Protein AF-A0A357SYZ5-F1 (afdb_monomer)

Mean predicted aligned error: 10.83 Å

Solvent-accessible surface area (backbone atoms only — not comparable to full-atom values): 8605 Å² total; per-residue (Å²): 135,82,83,77,79,83,74,80,89,76,80,76,82,65,54,80,89,71,70,80,69,62,92,92,63,81,88,82,85,63,63,69,60,53,53,48,53,53,52,52,49,72,77,54,48,68,69,56,53,54,51,53,51,47,51,51,46,18,67,75,66,75,42,87,67,49,76,65,53,52,62,75,73,47,91,68,68,57,78,77,68,46,72,77,20,68,69,54,52,33,54,78,68,75,65,57,52,78,69,57,58,69,29,62,96,38,73,59,42,56,49,52,45,51,58,74,66,56,76,82,84,49,82,62,57,60,61,52,66,74,71,109

Structure (mmCIF, N/CA/C/O backbone):
data_AF-A0A357SYZ5-F1
#
_entry.id   AF-A0A357SYZ5-F1
#
loop_
_atom_site.group_PDB
_atom_site.id
_atom_site.type_symbol
_atom_site.label_atom_id
_atom_site.label_alt_id
_atom_site.label_comp_id
_atom_site.label_asym_id
_atom_site.label_entity_id
_atom_site.label_seq_id
_atom_site.pdbx_PDB_ins_code
_atom_site.Cartn_x
_atom_site.Cartn_y
_atom_site.Cartn_z
_atom_site.occupancy
_atom_site.B_iso_or_equiv
_atom_site.auth_seq_id
_atom_site.auth_comp_id
_atom_site.auth_asym_id
_atom_site.auth_atom_id
_atom_site.pdbx_PDB_model_num
ATOM 1 N N . MET A 1 1 ? -20.069 22.533 7.221 1.00 33.59 1 MET A N 1
ATOM 2 C CA . MET A 1 1 ? -19.462 22.675 8.561 1.00 33.59 1 MET A CA 1
ATOM 3 C C . MET A 1 1 ? -18.550 21.477 8.718 1.00 33.59 1 MET A C 1
ATOM 5 O O . MET A 1 1 ? -19.037 20.359 8.658 1.00 33.59 1 MET A O 1
ATOM 9 N N . SER A 1 2 ? -17.243 21.726 8.653 1.00 38.12 2 SER A N 1
ATOM 10 C CA . SER A 1 2 ? -16.214 20.711 8.414 1.00 38.12 2 SER A CA 1
ATOM 11 C C . SER A 1 2 ? -16.095 19.785 9.621 1.00 38.12 2 SER A C 1
ATOM 13 O O . SER A 1 2 ? -15.900 20.273 10.728 1.00 38.12 2 SER A O 1
ATOM 15 N N . GLY A 1 3 ? -16.223 18.474 9.405 1.00 43.16 3 GLY A N 1
ATOM 16 C CA . GLY A 1 3 ? -15.895 17.473 10.415 1.00 43.16 3 GLY A CA 1
ATOM 17 C C . GLY A 1 3 ? -14.388 17.481 10.643 1.00 43.16 3 GLY A C 1
ATOM 18 O O . GLY A 1 3 ? -13.617 17.188 9.727 1.00 43.16 3 GLY A O 1
ATOM 19 N N . GLU A 1 4 ? -13.971 17.899 11.831 1.00 42.12 4 GLU A N 1
ATOM 20 C CA . GLU A 1 4 ? -12.583 17.807 12.270 1.00 42.12 4 GLU A CA 1
ATOM 21 C C . GLU A 1 4 ? -12.174 16.332 12.389 1.00 42.12 4 GLU A C 1
ATOM 23 O O . GLU A 1 4 ? -12.966 15.469 12.771 1.00 42.12 4 GLU A O 1
ATOM 28 N N . ARG A 1 5 ? -10.933 16.032 11.992 1.00 42.09 5 ARG A N 1
ATOM 29 C CA . ARG A 1 5 ? -10.371 14.676 12.014 1.00 42.09 5 ARG A CA 1
ATOM 30 C C . ARG A 1 5 ? -10.148 14.246 13.467 1.00 42.09 5 ARG A C 1
ATOM 32 O O . ARG A 1 5 ? -9.511 15.010 14.19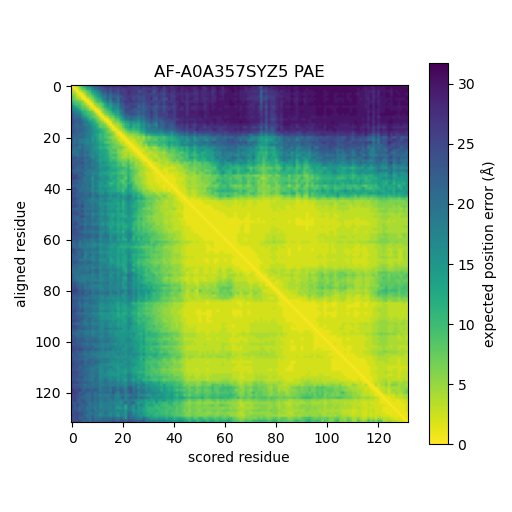0 1.00 42.09 5 ARG A O 1
ATOM 39 N N . PRO A 1 6 ? -10.566 13.042 13.892 1.00 43.75 6 PRO A N 1
ATOM 40 C CA . PRO A 1 6 ? -10.199 12.556 15.209 1.00 43.75 6 PRO A CA 1
ATOM 41 C C . PRO A 1 6 ? -8.691 12.282 15.251 1.00 43.75 6 PRO A C 1
ATOM 43 O O . PRO A 1 6 ? -8.136 11.559 14.418 1.00 43.75 6 PRO A O 1
ATOM 46 N N . GLU A 1 7 ? -8.044 12.936 16.211 1.00 40.41 7 GLU A N 1
ATOM 47 C CA . GLU A 1 7 ? -6.645 12.779 16.591 1.00 40.41 7 GLU A CA 1
ATOM 48 C C . GLU A 1 7 ? -6.304 11.298 16.819 1.00 40.41 7 GLU A C 1
ATOM 50 O O . GLU A 1 7 ? -7.118 10.497 17.278 1.00 40.41 7 GLU A O 1
ATOM 55 N N . LYS A 1 8 ? -5.071 10.932 16.472 1.00 36.88 8 LYS A N 1
ATOM 56 C CA . LYS A 1 8 ? -4.543 9.568 16.536 1.00 36.88 8 LYS A CA 1
ATOM 57 C C . LYS A 1 8 ? -4.720 8.971 17.937 1.00 36.88 8 LYS A C 1
ATOM 59 O O . LYS A 1 8 ? -4.223 9.529 18.911 1.00 36.88 8 LYS A O 1
ATOM 64 N N . TYR A 1 9 ? -5.329 7.788 18.015 1.00 47.50 9 TYR A N 1
ATOM 65 C CA . TYR A 1 9 ? -5.371 6.952 19.219 1.00 47.50 9 TYR A CA 1
ATOM 66 C C . TYR A 1 9 ? -3.998 6.323 19.488 1.00 47.50 9 TYR A C 1
ATOM 68 O O . TYR A 1 9 ? -3.803 5.118 19.353 1.00 47.50 9 TYR A O 1
ATOM 76 N N . GLU A 1 10 ? -3.011 7.146 19.823 1.00 40.44 10 GLU A N 1
ATOM 77 C CA . GLU A 1 10 ? -1.715 6.673 20.290 1.00 40.44 10 GLU A CA 1
ATOM 78 C C . GLU A 1 10 ? -1.776 6.604 21.823 1.00 40.44 10 GLU A C 1
ATOM 80 O O . GLU A 1 10 ? -1.805 7.614 22.523 1.00 40.44 10 GLU A O 1
ATOM 85 N N . THR A 1 11 ? -1.837 5.371 22.341 1.00 46.34 11 THR A N 1
ATOM 86 C CA . THR A 1 11 ? -1.737 4.995 23.767 1.00 46.34 11 THR A CA 1
ATOM 87 C C . THR A 1 11 ? -2.821 5.541 24.713 1.00 46.34 11 THR A C 1
ATOM 89 O O . THR A 1 11 ? -2.557 6.340 25.606 1.00 46.34 11 THR A O 1
ATOM 92 N N . LEU A 1 12 ? -4.042 5.004 24.605 1.00 49.28 12 LEU A N 1
ATOM 93 C CA . LEU A 1 12 ? -5.071 5.076 25.657 1.00 49.28 12 LEU A CA 1
ATOM 94 C C . LEU A 1 12 ? -5.243 3.716 26.363 1.00 49.28 12 LEU A C 1
ATOM 96 O O . LEU A 1 12 ? -6.347 3.250 26.600 1.00 49.28 12 LEU A O 1
ATOM 100 N N . GLU A 1 13 ? -4.134 3.094 26.770 1.00 45.94 13 GLU A N 1
ATOM 101 C CA . GLU A 1 13 ? -4.144 2.137 27.895 1.00 45.94 13 GLU A CA 1
ATOM 102 C C . GLU A 1 13 ? -4.120 2.868 29.251 1.00 45.94 13 GLU A C 1
ATOM 104 O O . GLU A 1 13 ? -3.879 2.283 30.308 1.00 45.94 13 GLU A O 1
ATOM 109 N N . ARG A 1 14 ? -4.401 4.177 29.253 1.00 46.06 14 ARG A N 1
ATOM 110 C CA . ARG A 1 14 ? -4.845 4.875 30.453 1.00 46.06 14 ARG A CA 1
ATOM 111 C C . ARG A 1 14 ? -6.230 4.329 30.778 1.00 46.06 14 ARG A C 1
ATOM 113 O O . ARG A 1 14 ? -7.215 4.750 30.185 1.00 46.06 14 ARG A O 1
ATOM 120 N N . ARG A 1 15 ? -6.234 3.293 31.621 1.00 50.44 15 ARG A N 1
ATOM 121 C CA . ARG A 1 15 ? -7.378 2.654 32.278 1.00 50.44 15 ARG A CA 1
ATOM 122 C C . ARG A 1 15 ? -8.690 3.389 31.992 1.00 50.44 15 ARG A C 1
ATOM 124 O O . ARG A 1 15 ? -8.981 4.393 32.629 1.00 50.44 15 ARG A O 1
ATOM 131 N N . LEU A 1 16 ? -9.495 2.857 31.070 1.00 53.97 16 LEU A N 1
ATOM 132 C CA . LEU A 1 16 ? -10.854 3.337 30.761 1.00 53.97 16 LEU A CA 1
ATOM 133 C C . LEU A 1 16 ? -11.730 3.534 32.018 1.00 53.97 16 LEU A C 1
ATOM 135 O O . LEU A 1 16 ? -12.719 4.255 31.970 1.00 53.97 16 LEU A O 1
ATOM 139 N N . SER A 1 17 ? -11.346 2.929 33.147 1.00 55.09 17 SER A N 1
ATOM 140 C CA . SER A 1 17 ? -11.939 3.125 34.470 1.00 55.09 17 SER A CA 1
ATOM 141 C C . SER A 1 17 ? -11.669 4.489 35.129 1.00 55.09 17 SER A C 1
ATOM 143 O O . SER A 1 17 ? -12.244 4.740 36.179 1.00 55.09 17 SER A O 1
ATOM 145 N N . GLU A 1 18 ? -10.792 5.339 34.584 1.00 54.84 18 GLU A N 1
ATOM 146 C CA . GLU A 1 18 ? -10.437 6.665 35.138 1.00 54.84 18 GLU A CA 1
ATOM 147 C C . GLU A 1 18 ? -11.043 7.843 34.349 1.00 54.84 18 GLU A C 1
ATOM 149 O O . GLU A 1 18 ? -10.785 9.002 34.668 1.00 54.84 18 GLU A O 1
ATOM 154 N N . LEU A 1 19 ? -11.854 7.578 33.317 1.00 66.25 19 LEU A N 1
ATOM 155 C CA . LEU A 1 19 ? -12.631 8.617 32.636 1.00 66.25 19 LEU A CA 1
ATOM 156 C C . LEU A 1 19 ? -13.810 9.036 33.524 1.00 66.25 19 LEU A C 1
ATOM 158 O O . LEU A 1 19 ? -14.864 8.402 33.521 1.00 66.25 19 LEU A O 1
ATOM 162 N N . GLU A 1 20 ? -13.628 10.112 34.288 1.00 69.81 20 GLU A N 1
ATOM 163 C CA . GLU A 1 20 ? -14.736 10.804 34.943 1.00 69.81 20 GLU A CA 1
ATOM 164 C C . GLU A 1 20 ? -15.554 11.551 33.881 1.00 69.81 20 GLU A C 1
ATOM 166 O O . GLU A 1 20 ? -15.085 12.498 33.245 1.00 69.81 20 GLU A O 1
ATOM 171 N N . TYR A 1 21 ? -16.782 11.086 33.653 1.00 72.25 21 TYR A N 1
ATOM 172 C CA . TYR A 1 21 ? -17.732 11.768 32.779 1.00 72.25 21 TYR A CA 1
ATOM 173 C C . TYR A 1 21 ? -18.269 13.032 33.474 1.00 72.25 21 TYR A C 1
ATOM 175 O O . TYR A 1 21 ? -18.400 13.036 34.700 1.00 72.25 21 TYR A O 1
ATOM 183 N N . PRO A 1 22 ? -18.609 14.099 32.724 1.00 84.12 22 PRO A N 1
ATOM 184 C CA . PRO A 1 22 ? -19.204 15.303 33.299 1.00 84.12 22 PRO A CA 1
ATOM 185 C C . PRO A 1 22 ? -20.446 14.995 34.146 1.00 84.12 22 PRO A C 1
ATOM 187 O O . PRO A 1 22 ? -21.193 14.062 33.840 1.00 84.12 22 PRO A O 1
ATOM 190 N N . GLU A 1 23 ? -20.708 15.806 35.175 1.00 76.69 23 GLU A N 1
ATOM 191 C CA . GLU A 1 23 ? -21.896 15.637 36.019 1.00 76.69 23 GLU A CA 1
ATOM 192 C C . GLU A 1 23 ? -23.187 15.632 35.181 1.00 76.69 23 GLU A C 1
ATOM 194 O O . GLU A 1 23 ? -23.412 16.497 34.334 1.00 76.69 23 GLU A O 1
ATOM 199 N N . GLY A 1 24 ? -24.036 14.626 35.412 1.00 81.94 24 GLY A N 1
ATOM 200 C CA . GLY A 1 24 ? -25.279 14.418 34.661 1.00 81.94 24 GLY A CA 1
ATOM 201 C C . GLY A 1 24 ? -25.119 13.675 33.328 1.00 81.94 24 GLY A C 1
ATOM 202 O O . GLY A 1 24 ? -26.122 13.413 32.665 1.00 81.94 24 GLY A O 1
ATOM 203 N N . CYS A 1 25 ? -23.901 13.295 32.931 1.00 83.38 25 CYS A N 1
ATOM 204 C CA . CYS A 1 25 ? -23.672 12.445 31.766 1.00 83.38 25 CYS A CA 1
ATOM 205 C C . CYS A 1 25 ? -23.854 10.964 32.134 1.00 83.38 25 CYS A C 1
ATOM 207 O O . CYS A 1 25 ? -23.280 10.477 33.107 1.00 83.38 25 CYS A O 1
ATOM 209 N N . GLN A 1 26 ? -24.647 10.236 31.346 1.00 77.88 26 GLN A N 1
ATOM 210 C CA . GLN A 1 26 ? -24.861 8.802 31.516 1.00 77.88 26 GLN A CA 1
ATOM 211 C C . GLN A 1 26 ? -24.466 8.084 30.227 1.00 77.88 26 GLN A C 1
ATOM 213 O O . GLN A 1 26 ? -24.942 8.436 29.148 1.00 77.88 26 GLN A O 1
ATOM 218 N N . VAL A 1 27 ? -23.594 7.084 30.339 1.00 76.75 27 VAL A N 1
ATOM 219 C CA . VAL A 1 27 ? -23.134 6.287 29.198 1.00 76.75 27 VAL A CA 1
ATOM 220 C C . VAL A 1 27 ? -23.879 4.963 29.185 1.00 76.75 27 VAL A C 1
ATOM 222 O O . VAL A 1 27 ? -23.839 4.211 30.157 1.00 76.75 27 VAL A O 1
ATOM 225 N N . HIS A 1 28 ? -24.540 4.680 28.067 1.00 79.25 28 HIS A N 1
ATOM 226 C CA . HIS A 1 28 ? -25.199 3.405 27.808 1.00 79.25 28 HIS A CA 1
ATOM 227 C C . HIS A 1 28 ? -24.446 2.696 26.687 1.00 79.25 28 HIS A C 1
ATOM 229 O O . HIS A 1 28 ? -24.365 3.212 25.574 1.00 79.25 28 HIS A O 1
ATOM 235 N N . PHE A 1 29 ? -23.877 1.531 26.987 1.00 75.62 29 PHE A N 1
ATOM 236 C CA . PHE A 1 29 ? -23.238 0.686 25.983 1.00 75.62 29 PHE A CA 1
ATOM 237 C C . PHE A 1 29 ? -24.255 -0.323 25.457 1.00 75.62 29 PHE A C 1
ATOM 239 O O . PHE A 1 29 ? -24.730 -1.177 26.204 1.00 75.62 29 PHE A O 1
ATOM 246 N N . ASP A 1 30 ? -24.585 -0.221 24.172 1.00 82.50 30 ASP A N 1
ATOM 247 C CA . ASP A 1 30 ? -25.392 -1.223 23.484 1.00 82.50 30 ASP A CA 1
ATOM 248 C C . ASP A 1 30 ? -24.476 -2.313 22.914 1.00 82.50 30 ASP A C 1
ATOM 250 O O . ASP A 1 30 ? -23.766 -2.115 21.925 1.00 82.50 30 ASP A O 1
ATOM 254 N N . PHE A 1 31 ? -24.478 -3.476 23.561 1.00 82.44 31 PHE A N 1
ATOM 255 C CA . PHE A 1 31 ? -23.671 -4.614 23.128 1.00 82.44 31 PHE A CA 1
ATOM 256 C C . PHE A 1 31 ? -24.189 -5.254 21.830 1.00 82.44 31 PHE A C 1
ATOM 258 O O . PHE A 1 31 ? -23.387 -5.792 21.074 1.00 82.44 31 PHE A O 1
ATOM 265 N N . GLN A 1 32 ? -25.483 -5.130 21.507 1.00 82.56 32 GLN A N 1
ATOM 266 C CA . GLN A 1 32 ? -26.040 -5.675 20.261 1.00 82.56 32 GLN A CA 1
ATOM 267 C C . GLN A 1 32 ? -25.498 -4.927 19.039 1.00 82.56 32 GLN A C 1
ATOM 269 O O . GLN A 1 32 ? -25.234 -5.522 17.995 1.00 82.56 32 GLN A O 1
ATOM 274 N N . VAL A 1 33 ? -25.283 -3.617 19.180 1.00 82.25 33 VAL A N 1
ATOM 275 C CA . VAL A 1 33 ? -24.659 -2.788 18.142 1.00 82.25 33 VAL A CA 1
ATOM 276 C C . VAL A 1 33 ? -23.190 -3.172 17.931 1.00 82.25 33 VAL A C 1
ATOM 278 O O . VAL A 1 33 ? -22.727 -3.222 16.792 1.00 82.25 33 VAL A O 1
ATOM 281 N N . LEU A 1 34 ? -22.456 -3.491 19.003 1.00 77.69 34 LEU A N 1
ATOM 282 C CA . LEU A 1 34 ? -21.073 -3.972 18.891 1.00 77.69 34 LEU A CA 1
ATOM 283 C C . LEU A 1 34 ? -20.998 -5.311 18.146 1.00 77.69 34 LEU A C 1
ATOM 285 O O . LEU A 1 34 ? -20.164 -5.460 17.250 1.00 77.69 34 LEU A O 1
ATOM 289 N N . ASP A 1 35 ? -21.894 -6.245 18.466 1.00 84.19 35 ASP A N 1
ATOM 290 C CA . ASP A 1 35 ? -21.981 -7.541 17.788 1.00 84.19 35 ASP A CA 1
ATOM 291 C C . ASP A 1 35 ? -22.295 -7.371 16.294 1.00 84.19 35 ASP A C 1
ATOM 293 O O . ASP A 1 35 ? -21.685 -8.025 15.444 1.00 84.19 35 ASP A O 1
ATOM 297 N N . LEU A 1 36 ? -23.187 -6.435 15.951 1.00 85.25 36 LEU A N 1
ATOM 298 C CA . LEU A 1 36 ? -23.504 -6.103 14.564 1.00 85.25 36 LEU A CA 1
ATOM 299 C C . LEU A 1 36 ? -22.272 -5.589 13.803 1.00 85.25 36 LEU A C 1
ATOM 301 O O . LEU A 1 36 ? -22.008 -6.052 12.694 1.00 85.25 36 LEU 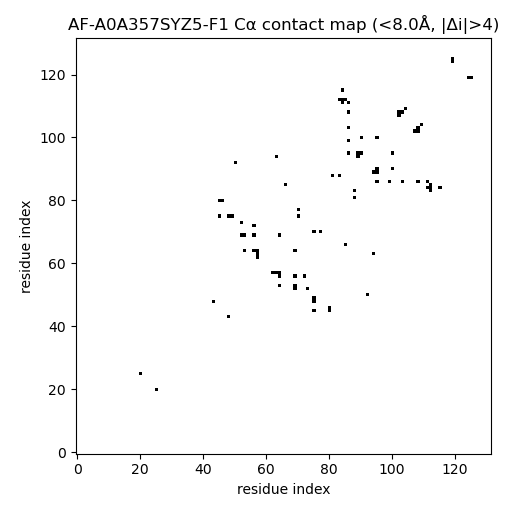A O 1
ATOM 305 N N . PHE A 1 37 ? -21.487 -4.676 14.385 1.00 83.38 37 PHE A N 1
ATOM 306 C CA . PHE A 1 37 ? -20.270 -4.174 13.735 1.00 83.38 37 PHE A CA 1
ATOM 307 C C . PHE A 1 37 ? -19.236 -5.277 13.493 1.00 83.38 37 PHE A C 1
ATOM 309 O O . PHE A 1 37 ? -18.612 -5.306 12.431 1.00 83.38 37 PHE A O 1
ATOM 316 N N . GLN A 1 38 ? -19.074 -6.207 14.437 1.00 83.12 38 GLN A N 1
ATOM 317 C CA . GLN A 1 38 ? -18.182 -7.355 14.260 1.00 83.12 38 GLN A CA 1
ATOM 318 C C . GLN A 1 38 ? -18.652 -8.266 13.128 1.00 83.12 38 GLN A C 1
ATOM 320 O O . GLN A 1 38 ? -17.844 -8.685 12.297 1.00 83.12 38 GLN A O 1
ATOM 325 N N . GLN A 1 39 ? -19.957 -8.539 13.062 1.00 87.31 39 GLN A N 1
ATOM 326 C CA . GLN A 1 39 ? -20.538 -9.313 11.971 1.00 87.31 39 GLN A CA 1
ATOM 327 C C . GLN A 1 39 ? -20.302 -8.615 10.632 1.00 87.31 39 GLN A C 1
ATOM 329 O O . GLN A 1 39 ? -19.757 -9.228 9.720 1.00 87.31 39 GLN A O 1
ATOM 334 N N . MET A 1 40 ? -20.633 -7.327 10.519 1.00 82.81 40 MET A N 1
ATOM 335 C CA . MET A 1 40 ? -20.417 -6.550 9.296 1.00 82.81 40 MET A CA 1
ATOM 336 C C . MET A 1 40 ? -18.951 -6.578 8.844 1.00 82.81 40 MET A C 1
ATOM 338 O O . MET A 1 40 ? -18.687 -6.826 7.672 1.00 82.81 40 MET A O 1
ATOM 342 N N . ALA A 1 41 ? -18.000 -6.410 9.768 1.00 80.25 41 ALA A N 1
ATOM 343 C CA . ALA A 1 41 ? -16.572 -6.478 9.462 1.00 80.25 41 ALA A CA 1
ATOM 344 C C . ALA A 1 41 ? -16.125 -7.872 8.983 1.00 80.25 41 ALA A C 1
ATOM 346 O O . ALA A 1 41 ? -15.278 -7.976 8.097 1.00 80.25 41 ALA A O 1
ATOM 347 N N . ALA A 1 42 ? -16.702 -8.948 9.528 1.00 82.81 42 ALA A N 1
ATOM 348 C CA . ALA A 1 42 ? -16.404 -10.312 9.090 1.00 82.81 42 ALA A CA 1
ATOM 349 C C . ALA A 1 42 ? -16.866 -10.580 7.645 1.00 82.81 42 ALA A C 1
ATOM 351 O O . ALA A 1 42 ? -16.207 -11.319 6.912 1.00 82.81 42 ALA A O 1
ATOM 352 N N . TRP A 1 43 ? -17.977 -9.964 7.226 1.00 82.06 43 TRP A N 1
ATOM 353 C CA . TRP A 1 43 ? -18.527 -10.089 5.871 1.00 82.06 43 TRP A CA 1
ATOM 354 C C . TRP A 1 43 ? -17.918 -9.112 4.857 1.00 82.06 43 TRP A C 1
ATOM 356 O O . TRP A 1 43 ? -18.135 -9.278 3.653 1.00 82.06 43 TRP A O 1
ATOM 366 N N . ASP A 1 44 ? -17.133 -8.135 5.317 1.00 81.50 44 ASP A N 1
ATOM 367 C CA . ASP A 1 44 ? -16.528 -7.096 4.481 1.00 81.50 44 ASP A CA 1
ATOM 368 C C . ASP A 1 44 ? -14.997 -7.000 4.657 1.00 81.50 44 ASP A C 1
ATOM 370 O O . ASP A 1 44 ? -14.472 -6.055 5.259 1.00 81.50 44 ASP A O 1
ATOM 374 N N . PRO A 1 45 ? -14.232 -7.989 4.148 1.00 88.69 45 PRO A N 1
ATOM 375 C CA . PRO A 1 45 ? -12.785 -8.001 4.299 1.00 88.69 45 PRO A CA 1
ATOM 376 C C . PRO A 1 45 ? -12.134 -6.795 3.621 1.00 88.69 45 PRO A C 1
ATOM 378 O O . PRO A 1 45 ? -12.425 -6.479 2.466 1.00 88.69 45 PRO A O 1
ATOM 381 N N . LEU A 1 46 ? -11.139 -6.197 4.283 1.00 87.94 46 LEU A N 1
ATOM 382 C CA . LEU A 1 46 ? -10.384 -5.049 3.766 1.00 87.94 46 LEU A CA 1
ATOM 383 C C . LEU A 1 46 ? -9.870 -5.254 2.330 1.00 87.94 46 LEU A C 1
ATOM 385 O O . LEU A 1 46 ? -9.910 -4.325 1.527 1.00 87.94 46 LEU A O 1
ATOM 389 N N . ALA A 1 47 ? -9.421 -6.467 1.998 1.00 88.44 47 ALA A N 1
ATOM 390 C CA . ALA A 1 47 ? -8.931 -6.792 0.663 1.00 88.44 47 ALA A CA 1
ATOM 391 C C . ALA A 1 47 ? -10.008 -6.695 -0.422 1.00 88.44 47 ALA A C 1
ATOM 393 O O . ALA A 1 47 ? -9.725 -6.235 -1.527 1.00 88.44 47 ALA A O 1
ATOM 394 N N . LYS A 1 48 ? -11.245 -7.080 -0.092 1.00 91.38 48 LYS A N 1
ATOM 395 C CA . LYS A 1 48 ? -12.386 -6.954 -0.993 1.00 91.38 48 LYS A CA 1
ATOM 396 C C . LYS A 1 48 ? -12.722 -5.480 -1.214 1.00 91.38 48 LYS A C 1
ATOM 398 O O . LYS A 1 48 ? -12.775 -5.053 -2.358 1.00 91.38 48 LYS A O 1
ATOM 403 N N . ARG A 1 49 ? -12.812 -4.684 -0.143 1.00 91.75 49 ARG A N 1
ATOM 404 C CA . ARG A 1 49 ? -13.064 -3.232 -0.239 1.00 91.75 49 ARG A CA 1
ATOM 405 C C . ARG A 1 49 ? -12.026 -2.509 -1.087 1.00 91.75 49 ARG A C 1
ATOM 407 O O . ARG A 1 49 ? -12.381 -1.719 -1.947 1.00 91.75 49 ARG A O 1
ATOM 414 N N . MET A 1 50 ? -10.741 -2.802 -0.873 1.00 92.38 50 MET A N 1
ATOM 415 C CA . MET A 1 50 ? -9.652 -2.211 -1.659 1.00 92.38 50 MET A CA 1
ATOM 416 C C . MET A 1 50 ? -9.765 -2.544 -3.146 1.00 92.38 50 MET A C 1
ATOM 418 O O . MET A 1 50 ? -9.530 -1.676 -3.983 1.00 92.38 50 MET A O 1
ATOM 422 N N . ARG A 1 51 ? -10.131 -3.788 -3.476 1.00 94.62 51 ARG A N 1
ATOM 423 C CA . ARG A 1 51 ? -10.386 -4.214 -4.855 1.00 94.62 51 ARG A CA 1
ATOM 424 C C . ARG A 1 51 ? -11.593 -3.487 -5.449 1.00 94.62 51 ARG A C 1
ATOM 426 O O . ARG A 1 51 ? -11.497 -2.973 -6.558 1.00 94.62 51 ARG A O 1
ATOM 433 N N . ASP A 1 52 ? -12.701 -3.443 -4.720 1.00 95.25 52 ASP A N 1
ATOM 434 C CA . ASP A 1 52 ? -13.952 -2.854 -5.195 1.00 95.25 52 ASP A CA 1
ATOM 435 C C . ASP A 1 52 ? -13.795 -1.337 -5.414 1.00 95.25 52 ASP A C 1
ATOM 437 O O . ASP A 1 52 ? -14.158 -0.827 -6.472 1.00 95.25 52 ASP A O 1
ATOM 441 N N . GLU A 1 53 ? -13.137 -0.631 -4.489 1.00 95.88 53 GLU A N 1
ATOM 442 C CA . GLU A 1 53 ? -12.810 0.792 -4.642 1.00 95.88 53 GLU A CA 1
ATOM 443 C C . GLU A 1 53 ? -11.830 1.065 -5.790 1.00 95.88 53 GLU A C 1
ATOM 445 O O . GLU A 1 53 ? -11.954 2.072 -6.488 1.00 95.88 53 GLU A O 1
ATOM 450 N N . PHE A 1 54 ? -10.869 0.167 -6.025 1.00 96.69 54 PHE A N 1
ATOM 451 C CA . PHE A 1 54 ? -9.950 0.291 -7.154 1.00 96.69 54 PHE A CA 1
ATOM 452 C C . PHE A 1 54 ? -10.679 0.230 -8.495 1.00 96.69 54 PHE A C 1
ATOM 454 O O . PHE A 1 54 ? -10.421 1.069 -9.357 1.00 96.69 54 PHE A O 1
ATOM 461 N N . PHE A 1 55 ? -11.610 -0.711 -8.665 1.00 97.44 55 PHE A N 1
ATOM 462 C CA . PHE A 1 55 ? -12.407 -0.792 -9.889 1.00 97.44 55 PHE A CA 1
ATOM 463 C C . PHE A 1 55 ? -13.418 0.350 -10.000 1.00 97.44 55 PHE A C 1
ATOM 465 O O . PHE A 1 55 ? -13.553 0.910 -11.084 1.00 97.44 55 PHE A O 1
ATOM 472 N N . ARG A 1 56 ? -14.032 0.788 -8.890 1.00 97.19 56 ARG A N 1
ATOM 473 C CA . ARG A 1 56 ? -14.877 1.993 -8.881 1.00 97.19 56 ARG A CA 1
ATOM 474 C C . ARG A 1 56 ? -14.118 3.209 -9.420 1.00 97.19 56 ARG A C 1
ATOM 476 O O . ARG A 1 56 ? -14.598 3.880 -10.329 1.00 97.19 56 ARG A O 1
ATOM 483 N N . LEU A 1 57 ? -12.916 3.474 -8.898 1.00 96.81 57 LEU A N 1
ATOM 484 C CA . LEU A 1 57 ? -12.087 4.586 -9.371 1.00 96.81 57 LEU A CA 1
ATOM 485 C C . LEU A 1 57 ? -11.578 4.376 -10.798 1.00 96.81 57 LEU A C 1
ATOM 487 O O . LEU A 1 57 ? -11.437 5.349 -11.534 1.00 96.81 57 LEU A O 1
ATOM 491 N N . TRP A 1 58 ? -11.293 3.137 -11.202 1.00 97.62 58 TRP A N 1
ATOM 492 C CA . TRP A 1 58 ? -10.910 2.845 -12.581 1.00 97.62 58 TRP A CA 1
ATOM 493 C C . TRP A 1 58 ? -12.017 3.262 -13.545 1.00 97.62 58 TRP A C 1
ATOM 495 O O . TRP A 1 58 ? -11.746 3.986 -14.507 1.00 97.62 58 TRP A O 1
ATOM 505 N N . ASP A 1 59 ? -13.251 2.846 -13.269 1.00 97.62 59 ASP A N 1
ATOM 506 C CA . ASP A 1 59 ? -14.412 3.149 -14.102 1.00 97.62 59 ASP A CA 1
ATOM 507 C C . ASP A 1 59 ? -14.683 4.660 -14.156 1.00 97.62 59 ASP A C 1
ATOM 509 O O . ASP A 1 59 ? -14.927 5.206 -15.232 1.00 97.62 59 ASP A O 1
ATOM 513 N N . GLU A 1 60 ? -14.558 5.361 -13.025 1.00 97.19 60 GLU A N 1
ATOM 514 C CA . GLU A 1 60 ? -14.715 6.820 -12.951 1.00 97.19 60 GLU A CA 1
ATOM 515 C C . GLU A 1 60 ? -13.631 7.587 -13.725 1.00 97.19 60 GLU A C 1
ATOM 517 O O . GLU A 1 60 ? -13.922 8.590 -14.379 1.00 97.19 60 GLU A O 1
ATOM 522 N N . LEU A 1 61 ? -12.376 7.133 -13.664 1.00 96.69 61 LEU A N 1
ATOM 523 C CA . LEU A 1 61 ? -11.246 7.783 -14.336 1.00 96.69 61 LEU A CA 1
ATOM 524 C C . LEU A 1 61 ? -11.125 7.394 -15.816 1.00 96.69 61 LEU A C 1
ATOM 526 O O . LEU A 1 61 ? -10.402 8.058 -16.563 1.00 96.69 61 LEU A O 1
ATOM 530 N N . GLY A 1 62 ? -11.755 6.292 -16.232 1.00 97.12 62 GLY A N 1
ATOM 531 C CA . GLY A 1 62 ? -11.555 5.675 -17.546 1.00 97.12 62 GLY A CA 1
ATOM 532 C C . GLY A 1 62 ? -10.136 5.129 -17.762 1.00 97.12 62 GLY A C 1
ATOM 533 O O . GLY A 1 62 ? -9.743 4.849 -18.895 1.00 97.12 62 GLY A O 1
ATOM 534 N N . ARG A 1 63 ? -9.337 5.006 -16.695 1.00 96.44 63 ARG A N 1
ATOM 535 C CA . ARG A 1 63 ? -7.964 4.483 -16.713 1.00 96.44 63 ARG A CA 1
ATOM 536 C C . ARG A 1 63 ? -7.586 3.894 -15.359 1.00 96.44 63 ARG A C 1
ATOM 538 O O . ARG A 1 63 ? -8.175 4.241 -14.341 1.00 96.44 63 ARG A O 1
ATOM 545 N N . ARG A 1 64 ? -6.507 3.103 -15.344 1.00 96.31 64 ARG A N 1
ATOM 546 C CA . ARG A 1 64 ? -5.917 2.563 -14.113 1.00 96.31 64 ARG A CA 1
ATOM 547 C C . ARG A 1 64 ? -5.605 3.691 -13.105 1.00 96.31 64 ARG A C 1
ATOM 549 O O . ARG A 1 64 ? -4.832 4.599 -13.449 1.00 96.31 64 ARG A O 1
ATOM 556 N N . PRO A 1 65 ? -6.157 3.642 -11.878 1.00 97.00 65 PRO A N 1
ATOM 557 C CA . PRO A 1 65 ? -5.831 4.592 -10.820 1.00 97.00 65 PRO A CA 1
ATOM 558 C C . PRO A 1 65 ? -4.374 4.467 -10.371 1.00 97.00 65 PRO A C 1
ATOM 560 O O . PRO A 1 65 ? -3.805 3.374 -10.306 1.00 97.00 65 PRO A O 1
ATOM 563 N N . THR A 1 66 ? -3.766 5.590 -10.009 1.00 95.50 66 THR A N 1
ATOM 564 C CA . THR A 1 66 ? -2.460 5.608 -9.343 1.00 95.50 66 THR A CA 1
ATOM 565 C C . THR A 1 66 ? -2.604 5.361 -7.841 1.00 95.50 66 THR A C 1
ATOM 567 O O . THR A 1 66 ? -3.662 5.584 -7.250 1.00 95.50 66 THR A O 1
ATOM 570 N N . ARG A 1 67 ? -1.502 4.982 -7.178 1.00 93.25 67 ARG A N 1
ATOM 571 C CA . ARG A 1 67 ? -1.467 4.836 -5.713 1.00 93.25 67 ARG A CA 1
ATOM 572 C C . ARG A 1 67 ? -1.929 6.104 -4.983 1.00 93.25 67 ARG A C 1
ATOM 574 O O . ARG A 1 67 ? -2.571 6.011 -3.943 1.00 93.25 67 ARG A O 1
ATOM 581 N N . ILE A 1 68 ? -1.577 7.281 -5.509 1.00 92.88 68 ILE A N 1
ATOM 582 C CA . ILE A 1 68 ? -1.950 8.572 -4.913 1.00 92.88 68 ILE A CA 1
ATOM 583 C C . ILE A 1 68 ? -3.455 8.795 -5.045 1.00 92.88 68 ILE A C 1
ATOM 585 O O . ILE A 1 68 ? -4.086 9.161 -4.063 1.00 92.88 68 ILE A O 1
ATOM 589 N N . GLU A 1 69 ? -4.027 8.525 -6.217 1.00 95.25 69 GLU A N 1
ATOM 590 C CA . GLU A 1 69 ? -5.467 8.677 -6.455 1.00 95.25 69 GLU A CA 1
ATOM 591 C C . GLU A 1 69 ? -6.285 7.737 -5.577 1.00 95.25 69 GLU A C 1
ATOM 593 O O . GLU A 1 69 ? -7.248 8.179 -4.961 1.00 95.25 69 GLU A O 1
ATOM 598 N N . MET A 1 70 ? -5.846 6.485 -5.428 1.00 94.50 70 MET A N 1
ATOM 599 C CA . MET A 1 70 ? -6.428 5.546 -4.468 1.00 94.50 70 MET A CA 1
ATOM 600 C C . MET A 1 70 ? -6.368 6.086 -3.032 1.00 94.50 70 MET A C 1
ATOM 602 O O . MET A 1 70 ? -7.367 6.048 -2.315 1.00 94.50 70 MET A O 1
ATOM 606 N N . TYR A 1 71 ? -5.215 6.625 -2.621 1.00 92.00 71 TYR A N 1
ATOM 607 C CA . TYR A 1 71 ? -5.019 7.176 -1.277 1.00 92.00 71 TYR A CA 1
ATOM 608 C C . TYR A 1 71 ? -5.886 8.409 -0.999 1.00 92.00 71 TYR A C 1
ATOM 610 O O . TYR A 1 71 ? -6.332 8.608 0.126 1.00 92.00 71 TYR A O 1
ATOM 618 N N . THR A 1 72 ? -6.111 9.262 -1.999 1.00 92.50 72 THR A N 1
ATOM 619 C CA . THR A 1 72 ? -6.933 10.471 -1.846 1.00 92.50 72 THR A CA 1
ATOM 620 C C . THR A 1 72 ? -8.419 10.232 -2.097 1.00 92.50 72 THR A C 1
ATOM 622 O O . THR A 1 72 ? -9.239 11.010 -1.621 1.00 92.50 72 THR A O 1
ATOM 625 N N . GLY A 1 73 ? -8.758 9.205 -2.876 1.00 88.62 73 GLY A N 1
ATOM 626 C CA . GLY A 1 73 ? -10.112 8.913 -3.346 1.00 88.62 73 GLY A CA 1
ATOM 627 C C . GLY A 1 73 ? -10.885 7.919 -2.484 1.00 88.62 73 GLY A C 1
ATOM 628 O O . GLY A 1 73 ? -12.047 7.656 -2.783 1.00 88.62 73 GLY A O 1
ATOM 629 N N . THR A 1 74 ? -10.260 7.365 -1.441 1.00 90.31 74 THR A N 1
ATOM 630 C CA . THR A 1 74 ? -10.867 6.377 -0.539 1.00 90.31 74 THR A CA 1
ATOM 631 C C . THR A 1 74 ? -10.435 6.643 0.905 1.00 90.31 74 THR A C 1
ATOM 633 O O . THR A 1 74 ? -9.391 7.248 1.153 1.00 90.31 74 THR A O 1
ATOM 636 N N . ASP A 1 75 ? -11.224 6.186 1.872 1.00 88.75 75 ASP A N 1
ATOM 637 C CA . ASP A 1 75 ? -10.938 6.268 3.311 1.00 88.75 75 ASP A CA 1
ATOM 638 C C . ASP A 1 75 ? -10.312 4.974 3.868 1.00 88.75 75 ASP A C 1
ATOM 640 O O . ASP A 1 75 ? -10.237 4.759 5.081 1.00 88.75 75 ASP A O 1
ATOM 644 N N . LEU A 1 76 ? -9.834 4.100 2.979 1.00 89.31 76 LEU A N 1
ATOM 645 C CA . LEU A 1 76 ? -9.332 2.785 3.343 1.00 89.31 76 LEU A CA 1
ATOM 646 C C . LEU A 1 76 ? -7.976 2.860 4.075 1.00 89.31 76 LEU A C 1
ATOM 648 O O . LEU A 1 76 ? -7.140 3.721 3.791 1.00 89.31 76 LEU A O 1
ATOM 652 N N . PRO A 1 77 ? -7.690 1.930 5.005 1.00 86.50 77 PRO A N 1
ATOM 653 C CA . PRO A 1 77 ? -6.425 1.895 5.738 1.00 86.50 77 PRO A CA 1
ATOM 654 C C . PRO A 1 77 ? -5.258 1.379 4.866 1.00 86.50 77 PRO A C 1
ATOM 656 O O . PRO A 1 77 ? -4.790 0.248 5.008 1.00 86.50 77 PRO A O 1
ATOM 659 N N . PHE A 1 78 ? -4.721 2.232 3.983 1.00 84.50 78 PHE A N 1
ATOM 660 C CA . PHE A 1 78 ? -3.644 1.892 3.029 1.00 84.50 78 PHE A CA 1
ATOM 661 C C . PHE A 1 78 ? -2.407 1.254 3.660 1.00 84.50 78 PHE A C 1
ATOM 663 O O . PHE A 1 78 ? -1.796 0.373 3.060 1.00 84.50 78 PHE A O 1
ATOM 670 N N . ARG A 1 79 ? -2.016 1.697 4.862 1.00 80.94 79 ARG A N 1
ATOM 671 C CA . ARG A 1 79 ? -0.827 1.173 5.554 1.00 80.94 79 ARG A CA 1
ATOM 672 C C . ARG A 1 79 ? -0.965 -0.298 5.932 1.00 80.94 79 ARG A C 1
ATOM 674 O O . ARG A 1 79 ? 0.032 -1.012 5.956 1.00 80.94 79 ARG A O 1
ATOM 681 N N . GLU A 1 80 ? -2.175 -0.734 6.258 1.00 80.81 80 GLU A N 1
ATOM 682 C CA . GLU A 1 80 ? -2.435 -2.118 6.649 1.00 80.81 80 GLU A CA 1
ATOM 683 C C . GLU A 1 80 ? -2.469 -3.038 5.438 1.00 80.81 80 GLU A C 1
ATOM 685 O O . GLU A 1 80 ? -2.002 -4.174 5.514 1.00 80.81 80 GLU A O 1
ATOM 690 N N . PHE A 1 81 ? -2.982 -2.521 4.325 1.00 81.38 81 PHE A N 1
ATOM 691 C CA . PHE A 1 81 ? -3.205 -3.294 3.119 1.00 81.38 81 PHE A CA 1
ATOM 692 C C . PHE A 1 81 ? -1.977 -3.367 2.198 1.00 81.38 81 PHE A C 1
ATOM 694 O O . PHE A 1 81 ? -1.634 -4.443 1.719 1.00 81.38 81 PHE A O 1
ATOM 701 N N . LEU A 1 82 ? -1.247 -2.266 1.993 1.00 84.94 82 LEU A N 1
ATOM 702 C CA . LEU A 1 82 ? -0.082 -2.217 1.093 1.00 84.94 82 LEU A CA 1
ATOM 703 C C . LEU A 1 82 ? 1.231 -2.673 1.756 1.00 84.94 82 LEU A C 1
ATOM 705 O O . LEU A 1 82 ? 2.304 -2.166 1.434 1.00 84.94 82 LEU A O 1
ATOM 709 N N . LYS A 1 83 ? 1.182 -3.640 2.682 1.00 85.12 83 LYS A N 1
ATOM 710 C CA . LYS A 1 83 ? 2.393 -4.183 3.334 1.00 85.12 83 LYS A CA 1
ATOM 711 C C . LYS A 1 83 ? 3.354 -4.830 2.334 1.00 85.12 83 LYS A C 1
ATOM 713 O O . LYS A 1 83 ? 4.568 -4.640 2.442 1.00 85.12 83 LYS A O 1
ATOM 718 N N . GLU A 1 84 ? 2.789 -5.521 1.347 1.00 88.44 84 GLU A N 1
ATOM 719 C CA . GLU A 1 84 ? 3.519 -6.167 0.251 1.00 88.44 84 GLU A CA 1
ATOM 720 C C . GLU A 1 84 ? 3.880 -5.198 -0.890 1.00 88.44 84 GLU A C 1
ATOM 722 O O . GLU A 1 84 ? 4.588 -5.571 -1.822 1.00 88.44 84 GLU A O 1
ATOM 727 N N . GLY A 1 85 ? 3.460 -3.933 -0.792 1.00 92.31 85 GLY A N 1
ATOM 728 C CA . GLY A 1 85 ? 3.723 -2.886 -1.775 1.00 92.31 85 GLY A CA 1
ATOM 729 C C . GLY A 1 85 ? 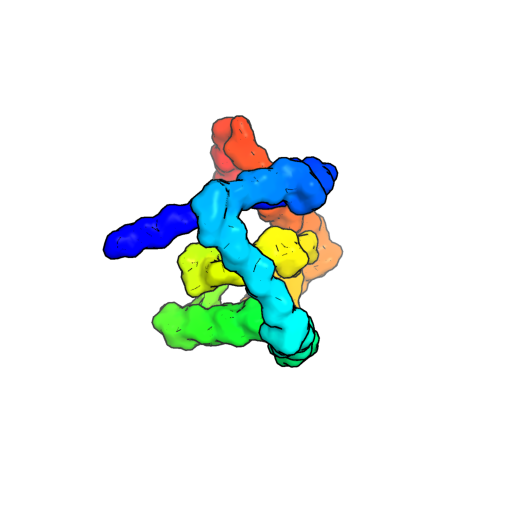2.639 -2.746 -2.845 1.00 92.31 85 GLY A C 1
ATOM 730 O O . GLY A 1 85 ? 1.780 -3.611 -3.032 1.00 92.31 85 GLY A O 1
ATOM 731 N N . TRP A 1 86 ? 2.676 -1.623 -3.560 1.00 95.31 86 TRP A N 1
ATOM 732 C CA . TRP A 1 86 ? 1.702 -1.284 -4.600 1.00 95.31 86 TRP A CA 1
ATOM 733 C C . TRP A 1 86 ? 1.753 -2.242 -5.794 1.00 95.31 86 TRP A C 1
ATOM 735 O O . TRP A 1 86 ? 0.708 -2.627 -6.315 1.00 95.31 86 TRP A O 1
ATOM 745 N N . LEU A 1 87 ? 2.950 -2.687 -6.188 1.00 95.94 87 LEU A N 1
ATOM 746 C CA . LEU A 1 87 ? 3.126 -3.629 -7.299 1.00 95.94 87 LEU A CA 1
ATOM 747 C C . LEU A 1 87 ? 2.417 -4.970 -7.034 1.00 95.94 87 LEU A C 1
ATOM 749 O O . LEU A 1 87 ? 1.712 -5.484 -7.899 1.00 95.94 87 LEU A O 1
ATOM 753 N N . ARG A 1 88 ? 2.536 -5.511 -5.813 1.00 95.06 88 ARG A N 1
ATOM 754 C CA . ARG A 1 88 ? 1.866 -6.762 -5.417 1.00 95.06 88 ARG A CA 1
ATOM 755 C C . ARG A 1 88 ? 0.355 -6.615 -5.310 1.00 95.06 88 ARG A C 1
ATOM 757 O O . ARG A 1 88 ? -0.360 -7.570 -5.599 1.00 95.06 88 ARG A O 1
ATOM 764 N N . PHE A 1 89 ? -0.132 -5.433 -4.943 1.00 95.12 89 PHE A N 1
ATOM 765 C CA . PHE A 1 89 ? -1.559 -5.147 -5.030 1.00 95.12 89 PHE A CA 1
ATOM 766 C C . PHE A 1 89 ? -2.047 -5.140 -6.481 1.00 95.12 89 PHE A C 1
ATOM 768 O O . PHE A 1 89 ? -3.028 -5.803 -6.785 1.00 95.12 89 PHE A O 1
ATOM 775 N N . LEU A 1 90 ? -1.356 -4.450 -7.391 1.00 96.19 90 LEU A N 1
ATOM 776 C CA . LEU A 1 90 ? -1.741 -4.457 -8.805 1.00 96.19 90 LEU A CA 1
ATOM 777 C C . LEU A 1 90 ? -1.726 -5.874 -9.396 1.00 96.19 90 LEU A C 1
ATOM 779 O O . LEU A 1 90 ? -2.604 -6.207 -10.188 1.00 96.19 90 LEU A O 1
ATOM 783 N N . HIS A 1 91 ? -0.781 -6.718 -8.972 1.00 96.12 91 HIS A N 1
ATOM 784 C CA . HIS A 1 91 ? -0.764 -8.138 -9.323 1.00 96.12 91 HIS A CA 1
ATOM 785 C C . HIS A 1 91 ? -2.010 -8.879 -8.814 1.00 96.12 91 HIS A C 1
ATOM 787 O O . HIS A 1 91 ? -2.581 -9.675 -9.546 1.00 96.12 91 HIS A O 1
ATOM 793 N N . SER A 1 92 ? -2.471 -8.619 -7.584 1.00 94.44 92 SER A N 1
ATOM 794 C CA . SER A 1 92 ? -3.628 -9.329 -7.013 1.00 94.44 92 SER A CA 1
ATOM 795 C C . SER A 1 92 ? -4.974 -8.968 -7.649 1.00 94.44 92 SER A C 1
ATOM 797 O O . SER A 1 92 ? -5.958 -9.673 -7.423 1.00 94.44 92 SER A O 1
ATOM 799 N N . VAL A 1 93 ? -5.027 -7.883 -8.426 1.00 95.25 93 VAL A N 1
ATOM 800 C CA . VAL A 1 93 ? -6.209 -7.449 -9.187 1.00 95.25 93 VAL A CA 1
ATOM 801 C C . VAL A 1 93 ? -5.999 -7.529 -10.704 1.00 95.25 93 VAL A C 1
ATOM 803 O O . VAL A 1 93 ? -6.767 -6.923 -11.447 1.00 95.25 93 VAL A O 1
ATOM 806 N N . ASP A 1 94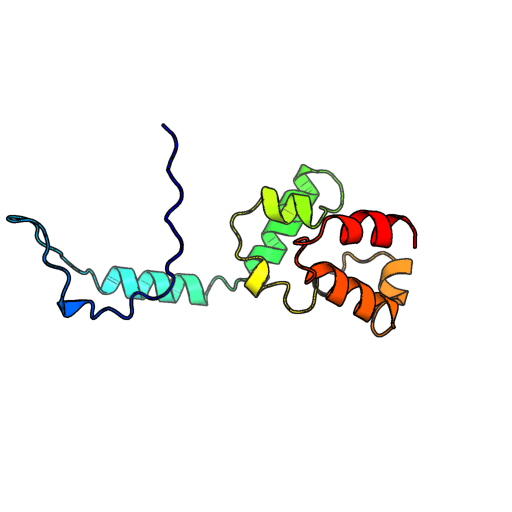 ? -4.967 -8.253 -11.155 1.00 95.81 94 ASP A N 1
ATOM 807 C CA . ASP A 1 94 ? -4.635 -8.472 -12.571 1.00 95.81 94 ASP A CA 1
ATOM 808 C C . ASP A 1 94 ? -4.487 -7.168 -13.384 1.00 95.81 94 ASP A C 1
ATOM 810 O O . ASP A 1 94 ? -4.847 -7.083 -14.557 1.00 95.81 94 ASP A O 1
ATOM 814 N N . ALA A 1 95 ? -3.950 -6.122 -12.750 1.00 96.50 95 ALA A N 1
ATOM 815 C CA . ALA A 1 95 ? -3.844 -4.776 -13.317 1.00 96.50 95 ALA A CA 1
ATOM 816 C C . ALA A 1 95 ? -2.418 -4.380 -13.730 1.00 96.50 95 ALA A C 1
ATOM 818 O O . ALA A 1 95 ? -2.179 -3.203 -14.023 1.00 96.50 95 ALA A O 1
ATOM 819 N N . LEU A 1 96 ? -1.465 -5.314 -13.712 1.00 96.94 96 LEU A N 1
ATOM 820 C CA . LEU A 1 96 ? -0.086 -5.071 -14.142 1.00 96.94 96 LEU A CA 1
ATOM 821 C C . LEU A 1 96 ? 0.034 -4.996 -15.665 1.00 96.94 96 LEU A C 1
ATOM 823 O O . LEU A 1 96 ? -0.645 -5.718 -16.395 1.00 96.94 96 LEU A O 1
ATOM 827 N N . THR A 1 97 ? 0.948 -4.159 -16.147 1.00 96.00 97 THR A N 1
ATOM 828 C CA . THR A 1 97 ? 1.390 -4.195 -17.546 1.00 96.00 97 THR A CA 1
ATOM 829 C C . THR A 1 97 ? 2.323 -5.386 -17.793 1.00 96.00 97 THR A C 1
ATOM 831 O O . THR A 1 97 ? 2.814 -6.028 -16.863 1.00 96.00 97 THR A O 1
ATOM 834 N N . GLU A 1 98 ? 2.591 -5.702 -19.061 1.00 95.38 98 GLU A N 1
ATOM 835 C CA . GLU A 1 98 ? 3.537 -6.766 -19.431 1.00 95.38 98 GLU A CA 1
ATOM 836 C C . GLU A 1 98 ? 4.948 -6.502 -18.877 1.00 95.38 98 GLU A C 1
ATOM 838 O O . GLU A 1 98 ? 5.589 -7.403 -18.342 1.00 95.38 98 GLU A O 1
ATOM 843 N N . GLU A 1 99 ? 5.395 -5.246 -18.922 1.00 96.06 99 GLU A N 1
ATOM 844 C CA . GLU A 1 99 ? 6.676 -4.825 -18.351 1.00 96.06 99 GLU A CA 1
ATOM 845 C C . GLU A 1 99 ? 6.705 -4.994 -16.826 1.00 96.06 99 GLU A C 1
ATOM 847 O O . GLU A 1 99 ? 7.646 -5.570 -16.282 1.00 96.06 99 GLU A O 1
ATOM 852 N N . GLU A 1 100 ? 5.654 -4.544 -16.134 1.00 96.38 100 GLU A N 1
ATOM 853 C CA . GLU A 1 100 ? 5.573 -4.608 -14.674 1.00 96.38 100 GLU A CA 1
ATOM 854 C C . GLU A 1 100 ? 5.509 -6.051 -14.152 1.00 96.38 100 GLU A C 1
ATOM 856 O O . GLU A 1 100 ? 6.061 -6.347 -13.091 1.00 96.38 100 GLU A O 1
ATOM 861 N N . ASN A 1 101 ? 4.886 -6.966 -14.904 1.00 96.06 101 ASN A N 1
ATOM 862 C CA . ASN A 1 101 ? 4.931 -8.397 -14.595 1.00 96.06 101 ASN A CA 1
ATOM 863 C C . ASN A 1 101 ? 6.370 -8.929 -14.591 1.00 96.06 101 ASN A C 1
ATOM 865 O O . ASN A 1 101 ? 6.719 -9.745 -13.741 1.00 96.06 101 ASN A O 1
ATOM 869 N N . GLY A 1 102 ? 7.227 -8.422 -15.483 1.00 96.38 102 GLY A N 1
ATOM 870 C CA . GLY A 1 102 ? 8.649 -8.763 -15.526 1.00 96.38 102 GLY A CA 1
ATOM 871 C C . GLY A 1 102 ? 9.466 -8.249 -14.334 1.00 96.38 102 GLY A C 1
ATOM 872 O O . GLY A 1 102 ? 10.602 -8.680 -14.149 1.00 96.38 102 GLY A O 1
ATOM 873 N N . TRP A 1 103 ? 8.922 -7.342 -13.515 1.00 97.31 103 TRP A N 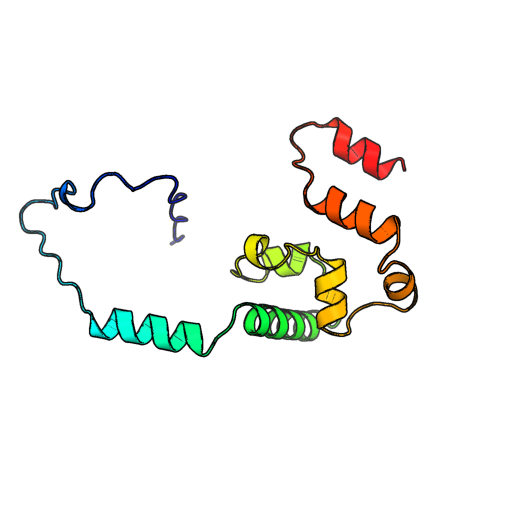1
ATOM 874 C CA . TRP A 1 103 ? 9.602 -6.831 -12.320 1.00 97.31 103 TRP A CA 1
ATOM 875 C C . TRP A 1 103 ? 9.336 -7.669 -11.072 1.00 97.31 103 TRP A C 1
ATOM 877 O O . TRP A 1 103 ? 10.083 -7.540 -10.097 1.00 97.31 103 TRP A O 1
ATOM 887 N N . LEU A 1 104 ? 8.307 -8.518 -11.083 1.00 96.19 104 LEU A N 1
ATOM 888 C CA . LEU A 1 104 ? 7.995 -9.391 -9.957 1.00 96.19 104 LEU A CA 1
ATOM 889 C C . LEU A 1 104 ? 9.170 -10.325 -9.657 1.00 96.19 104 LEU A C 1
ATOM 891 O O . LEU A 1 104 ? 9.798 -10.879 -10.552 1.00 96.19 104 LEU A O 1
ATOM 895 N N . GLU A 1 105 ? 9.468 -10.480 -8.373 1.00 95.38 105 GLU A N 1
ATOM 896 C CA . GLU A 1 105 ? 10.554 -11.304 -7.834 1.00 95.38 105 GLU A CA 1
ATOM 897 C C . GLU A 1 105 ? 11.961 -10.860 -8.270 1.00 95.38 105 GLU A C 1
ATOM 899 O O . GLU A 1 105 ? 12.933 -11.602 -8.132 1.00 95.38 105 GLU A O 1
ATOM 904 N N . THR A 1 106 ? 12.102 -9.614 -8.734 1.00 97.00 106 THR A N 1
ATOM 905 C CA . THR A 1 106 ? 13.393 -9.024 -9.112 1.00 97.00 106 THR A CA 1
ATOM 906 C C . THR A 1 106 ? 13.887 -7.980 -8.104 1.00 97.00 106 THR A C 1
ATOM 908 O O . THR A 1 106 ? 13.194 -7.577 -7.164 1.00 97.00 106 THR A O 1
ATOM 911 N N . SER A 1 107 ? 15.104 -7.473 -8.325 1.00 95.69 107 SER A N 1
ATOM 912 C CA . SER A 1 107 ? 15.629 -6.318 -7.590 1.00 95.69 107 SER A CA 1
ATOM 913 C C . SER A 1 107 ? 14.787 -5.051 -7.785 1.00 95.69 107 SER A C 1
ATOM 915 O O . SER A 1 107 ? 14.771 -4.207 -6.888 1.00 95.69 107 SER A O 1
ATOM 917 N N . ALA A 1 108 ? 14.059 -4.925 -8.902 1.00 95.00 108 ALA A N 1
ATOM 918 C CA . ALA A 1 108 ? 13.168 -3.797 -9.153 1.00 95.00 108 ALA A CA 1
ATOM 919 C C . ALA A 1 108 ? 11.984 -3.796 -8.175 1.00 95.00 108 ALA A C 1
ATOM 921 O O . ALA A 1 108 ? 11.716 -2.771 -7.550 1.00 95.00 108 ALA A O 1
ATOM 922 N N . GLU A 1 109 ? 11.335 -4.946 -7.951 1.00 95.56 10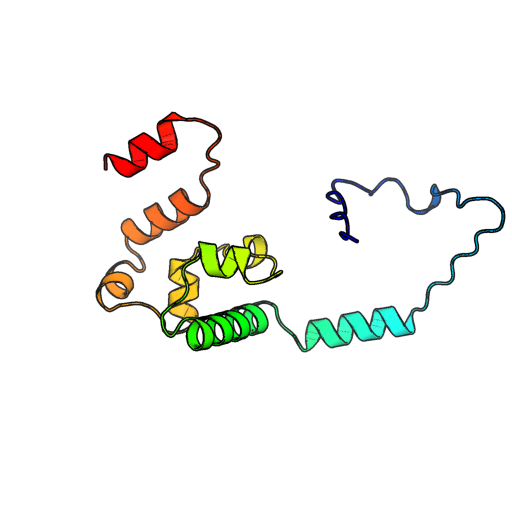9 GLU A N 1
ATOM 923 C CA . GLU A 1 109 ? 10.281 -5.063 -6.936 1.00 95.56 109 GLU A CA 1
ATOM 924 C C . GLU A 1 109 ? 10.812 -4.695 -5.544 1.00 95.56 109 GLU A C 1
ATOM 926 O O . GLU A 1 109 ? 10.190 -3.911 -4.821 1.00 95.56 109 GLU A O 1
ATOM 931 N N . ALA A 1 110 ? 11.979 -5.229 -5.169 1.00 94.44 110 ALA A N 1
ATOM 932 C CA . ALA A 1 110 ? 12.583 -4.942 -3.871 1.00 94.44 110 ALA A CA 1
ATOM 933 C C . ALA A 1 110 ? 12.862 -3.439 -3.690 1.00 94.44 110 ALA A C 1
ATOM 935 O O . ALA A 1 110 ? 12.572 -2.882 -2.627 1.00 94.44 110 ALA A O 1
ATOM 936 N N . PHE A 1 111 ? 13.371 -2.777 -4.733 1.00 94.62 111 PHE A N 1
ATOM 937 C CA . PHE A 1 111 ? 13.628 -1.339 -4.744 1.00 94.62 111 PHE A CA 1
ATOM 938 C C . PHE A 1 111 ? 12.344 -0.506 -4.623 1.00 94.62 111 PHE A C 1
ATOM 940 O O . PHE A 1 111 ? 12.294 0.433 -3.823 1.00 94.62 111 PHE A O 1
ATOM 947 N N . LEU A 1 112 ? 11.292 -0.852 -5.372 1.00 94.06 112 LEU A N 1
ATOM 948 C CA . LEU A 1 112 ? 9.998 -0.166 -5.305 1.00 94.06 112 LEU A CA 1
ATOM 949 C C . LEU A 1 112 ? 9.385 -0.289 -3.907 1.00 94.06 112 LEU A C 1
ATOM 951 O O . LEU A 1 112 ? 9.015 0.720 -3.305 1.00 94.06 112 LEU A O 1
ATOM 955 N N . ARG A 1 113 ? 9.371 -1.499 -3.339 1.00 92.25 113 ARG A N 1
ATOM 956 C CA . ARG A 1 113 ? 8.843 -1.747 -1.991 1.00 92.25 113 ARG A CA 1
ATOM 957 C C . ARG A 1 113 ? 9.596 -0.970 -0.913 1.00 92.25 113 ARG 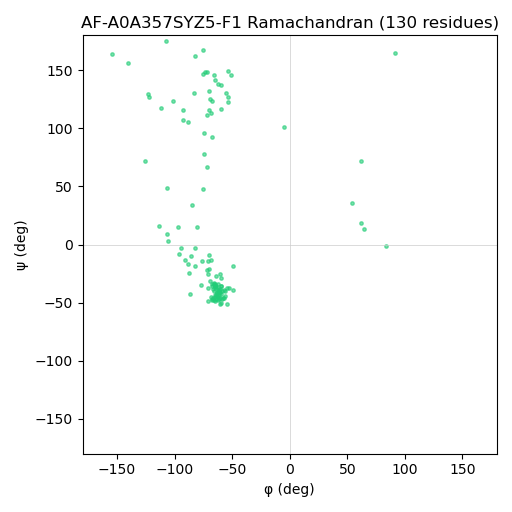A C 1
ATOM 959 O O . ARG A 1 113 ? 8.977 -0.491 0.036 1.00 92.25 113 ARG A O 1
ATOM 966 N N . GLU A 1 114 ? 10.915 -0.844 -1.038 1.00 91.38 114 GLU A N 1
ATOM 967 C CA . GLU A 1 114 ? 11.704 -0.023 -0.118 1.00 91.38 114 GLU A CA 1
ATOM 968 C C . GLU A 1 114 ? 11.357 1.460 -0.288 1.00 91.38 114 GLU A C 1
ATOM 970 O O . GLU A 1 114 ? 11.042 2.138 0.689 1.00 91.38 114 GLU A O 1
ATOM 975 N N . THR A 1 115 ? 11.306 1.942 -1.534 1.00 91.19 115 THR A N 1
ATOM 976 C CA . THR A 1 115 ? 10.975 3.335 -1.876 1.00 91.19 115 THR A CA 1
ATOM 977 C C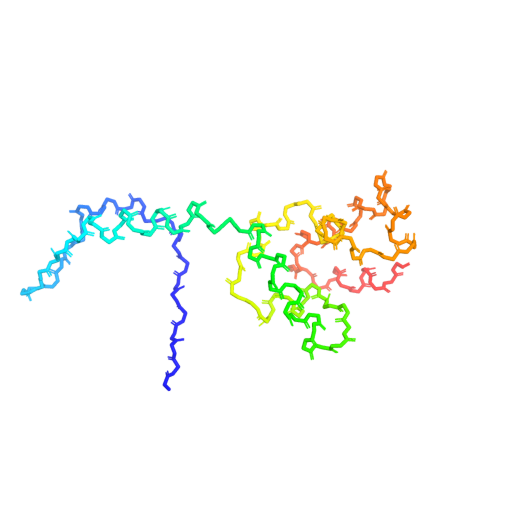 . THR A 1 115 ? 9.611 3.756 -1.335 1.00 91.19 115 THR A C 1
ATOM 979 O O . THR A 1 115 ? 9.459 4.861 -0.812 1.00 91.19 115 THR A O 1
ATOM 982 N N . GLU A 1 116 ? 8.627 2.862 -1.376 1.00 90.19 116 GLU A N 1
ATOM 983 C CA . GLU A 1 116 ? 7.290 3.095 -0.830 1.00 90.19 116 GLU A CA 1
ATOM 984 C C . GLU A 1 116 ? 7.268 3.301 0.693 1.00 90.19 116 GLU A C 1
ATOM 986 O O . GLU A 1 116 ? 6.371 3.989 1.191 1.00 90.19 116 GLU A O 1
ATOM 991 N N . LYS A 1 117 ? 8.240 2.733 1.421 1.00 86.69 117 LYS A N 1
ATOM 992 C CA . LYS A 1 117 ? 8.379 2.834 2.885 1.00 86.69 117 LYS A CA 1
ATOM 993 C C . LYS A 1 117 ? 9.239 4.018 3.323 1.00 86.69 117 LYS A C 1
ATOM 995 O O . LYS A 1 117 ? 9.237 4.368 4.506 1.00 86.69 117 LYS A O 1
ATOM 1000 N N . ILE A 1 118 ? 9.970 4.650 2.402 1.00 87.25 118 ILE A N 1
ATOM 1001 C CA . ILE A 1 118 ? 10.861 5.763 2.724 1.00 87.25 118 ILE A CA 1
ATOM 1002 C C . ILE A 1 118 ? 10.064 6.917 3.339 1.00 87.25 118 ILE A C 1
ATOM 1004 O O . ILE A 1 118 ? 9.270 7.595 2.689 1.00 87.25 118 ILE A O 1
ATOM 1008 N N . ALA A 1 119 ? 10.374 7.231 4.595 1.00 84.19 119 ALA A N 1
ATOM 1009 C CA . ALA A 1 119 ? 9.971 8.495 5.187 1.00 84.19 119 ALA A CA 1
ATOM 1010 C C . ALA A 1 119 ? 10.779 9.630 4.533 1.00 84.19 119 ALA A C 1
ATOM 1012 O O . ALA A 1 119 ? 12.007 9.697 4.678 1.00 84.19 119 ALA A O 1
ATOM 1013 N N . PHE A 1 120 ? 10.112 10.544 3.827 1.00 83.81 120 PHE A N 1
ATOM 1014 C CA . PHE A 1 120 ? 10.720 11.721 3.187 1.00 83.81 120 PHE A CA 1
ATOM 1015 C C . PHE A 1 120 ? 11.085 12.823 4.202 1.00 83.81 120 PHE A C 1
ATOM 1017 O O . PHE A 1 120 ? 10.798 13.998 4.019 1.00 83.81 120 PHE A O 1
ATOM 1024 N N . THR A 1 121 ? 11.752 12.444 5.294 1.00 89.06 121 THR A N 1
ATOM 1025 C CA . THR A 1 121 ? 12.184 13.340 6.380 1.00 89.06 121 THR A CA 1
ATOM 1026 C C . THR A 1 121 ? 13.402 14.191 6.029 1.00 89.06 121 THR A C 1
ATOM 1028 O O . THR A 1 121 ? 13.719 15.135 6.744 1.00 89.06 121 THR A O 1
ATOM 1031 N N . LYS A 1 122 ? 14.114 13.857 4.946 1.00 91.12 122 LYS A N 1
ATOM 1032 C CA . LYS A 1 122 ? 15.305 14.577 4.484 1.00 91.12 122 LYS A CA 1
ATOM 1033 C C . LYS A 1 122 ? 15.099 15.030 3.044 1.00 91.12 122 LYS A C 1
ATOM 1035 O O . LYS A 1 122 ? 14.777 14.207 2.187 1.00 91.12 122 LYS A O 1
ATOM 1040 N N . ALA A 1 123 ? 15.345 16.314 2.781 1.00 90.00 123 ALA A N 1
ATOM 1041 C CA . ALA A 1 123 ? 15.062 16.948 1.494 1.00 90.00 123 ALA A CA 1
ATOM 1042 C C . ALA A 1 123 ? 15.812 16.317 0.307 1.00 90.00 123 ALA A C 1
ATOM 1044 O O . ALA A 1 123 ? 15.286 16.320 -0.798 1.00 90.00 123 ALA A O 1
ATOM 1045 N N . TYR A 1 124 ? 16.998 15.730 0.524 1.00 92.44 124 TYR A N 1
ATOM 1046 C CA . TYR A 1 124 ? 17.796 15.130 -0.555 1.00 92.44 124 TYR A CA 1
ATOM 1047 C C . TYR A 1 124 ? 17.194 13.847 -1.138 1.00 92.44 124 TYR A C 1
ATOM 1049 O O . TYR A 1 124 ? 17.521 13.492 -2.263 1.00 92.44 124 TYR A O 1
ATOM 1057 N N . LYS A 1 125 ? 16.308 13.151 -0.414 1.00 90.44 125 LYS A N 1
ATOM 1058 C CA . LYS A 1 125 ? 15.801 11.837 -0.843 1.00 90.44 125 LYS A CA 1
ATOM 1059 C C . LYS A 1 125 ? 15.045 11.909 -2.169 1.00 90.44 125 LYS A C 1
ATOM 1061 O O . LYS A 1 125 ? 15.229 11.050 -3.020 1.00 90.44 125 LYS A O 1
ATOM 1066 N N . LEU A 1 126 ? 14.228 12.947 -2.354 1.00 91.06 126 LEU A N 1
ATOM 1067 C CA . LEU A 1 126 ? 13.439 13.115 -3.573 1.00 91.06 126 LEU A CA 1
ATOM 1068 C C . LEU A 1 126 ? 14.316 13.484 -4.792 1.00 91.06 126 LEU A C 1
ATOM 1070 O O . LEU A 1 126 ? 14.199 12.802 -5.807 1.00 91.06 126 LEU A O 1
ATOM 1074 N N . PRO A 1 127 ? 15.239 14.468 -4.715 1.00 93.00 127 PRO A N 1
ATOM 1075 C CA . PRO A 1 127 ? 16.223 14.710 -5.769 1.00 93.00 127 PRO A CA 1
ATOM 1076 C C . PRO A 1 127 ? 17.085 13.493 -6.109 1.00 93.00 127 PRO A C 1
ATOM 1078 O O . PRO A 1 127 ? 17.327 13.255 -7.285 1.00 93.00 127 PRO A O 1
ATOM 1081 N N . THR A 1 128 ? 17.523 12.712 -5.114 1.00 91.75 128 THR A N 1
ATOM 1082 C CA . THR A 1 128 ? 18.317 11.499 -5.358 1.00 91.75 128 THR A CA 1
ATOM 1083 C C . THR A 1 128 ? 17.528 10.474 -6.163 1.00 91.75 128 THR A C 1
ATOM 1085 O O . THR A 1 128 ? 18.038 9.988 -7.162 1.00 91.75 128 THR A O 1
ATOM 1088 N N . LEU A 1 129 ? 16.279 10.189 -5.781 1.00 91.31 129 LEU A N 1
ATOM 1089 C CA . LEU A 1 129 ? 15.424 9.266 -6.534 1.00 91.31 129 LEU A CA 1
ATOM 1090 C C . LEU A 1 129 ? 15.135 9.758 -7.956 1.00 91.31 129 LEU A C 1
ATOM 1092 O O . LEU A 1 129 ? 15.027 8.949 -8.864 1.00 91.31 129 LEU A O 1
ATOM 1096 N N . ARG A 1 130 ? 15.022 11.076 -8.15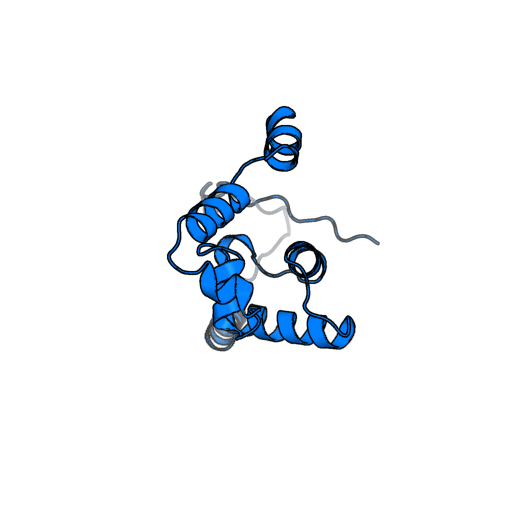5 1.00 90.81 130 ARG A N 1
ATOM 1097 C CA . ARG A 1 130 ? 14.801 11.677 -9.478 1.00 90.81 130 ARG A CA 1
ATOM 1098 C C . ARG A 1 130 ? 16.038 11.623 -10.389 1.00 90.81 130 ARG A C 1
ATOM 1100 O O . ARG A 1 130 ? 15.890 11.791 -11.594 1.00 90.81 130 ARG A O 1
ATOM 1107 N N . ALA A 1 131 ? 17.233 11.495 -9.817 1.00 93.19 131 ALA A N 1
ATOM 1108 C CA . ALA A 1 131 ? 18.501 11.511 -10.545 1.00 93.19 131 ALA A CA 1
ATOM 1109 C C . ALA A 1 131 ? 19.046 10.110 -10.879 1.00 93.19 131 ALA A C 1
ATOM 1111 O O . ALA A 1 131 ? 20.056 10.028 -11.579 1.00 93.19 131 ALA A O 1
ATOM 1112 N N . LEU A 1 132 ? 18.421 9.054 -10.345 1.00 85.62 132 LEU A N 1
ATOM 1113 C CA . LEU A 1 132 ? 18.633 7.666 -10.769 1.00 85.62 132 LEU A CA 1
ATOM 1114 C C . LEU A 1 132 ? 18.052 7.451 -12.169 1.00 85.62 132 LEU A C 1
ATOM 1116 O O . LEU A 1 132 ? 18.707 6.720 -12.941 1.00 85.62 132 LEU A O 1
#

Secondary structure (DSSP, 8-state):
---PPPPP-----S-GGG--PPTT------HHHHHHHHHHHHHS-HHHHHHHHHHHHHHHHTSPPPHHHHHHH--S-HHHHGGG-HHHHHHHTT---HHHHTTTTSHHHHHHHHHHH----STTHHHHHHH-

Radius of gyration: 20.78 Å; Cα contacts (8 Å, |Δi|>4): 46; chains: 1; bounding box: 45×34×56 Å

pLDDT: mean 83.66, std 16.77, range [33.59, 97.62]

Foldseek 3Di:
DDDDDDDDPDDPPVPPVPPDDPPPDDDDDDVVVVVVVVVVPVVDDLLNVLLVLQVVVCVVVVHGDDPVCSVVVDPRPCVVVQLQHPLVSCVVNVNDDPVSVVCPPHVNSVVRNVVVVDDPPDVVPVVVVVVD

Sequence (132 aa):
MSGERPEKYETLERRLSELEYPEGCQVHFDFQVLDLFQQMAAWDPLAKRMRDEFFRLWDELGRRPTRIEMYTGTDLPFREFLKEGWLRFLHSVDALTEEENGWLETSAEAFLRETEKIAFTKAYKLPTLRAL